Protein AF-A0A7V1EJ98-F1 (afdb_monomer_lite)

pLDDT: mean 71.93, std 15.97, range [35.34, 90.25]

Sequence (123 aa):
MSDLQPLTNSIAIPLVPDAGIEGLARRLGKEATRGDVKAAEKAAKDFESVLLYKLMEEMNRTVPESGLFESGATRQIDGIFWFYLAQEVADNGGLGLWREIYKDMAGMPAPNVTSSPSMEQYR

Foldseek 3Di:
DDDDDDPPPPPCPPPPPPPPPVVLLVVLLVQLPPPDLVSLLVSLLVVLLVVVVVVLVVVLVVPDCDDPQVDPVNVVVSVVVSVVVSVVCVVVSHPPCSQVVSCVSVVDGRPDPDDPDPPPPPD

Radius of gyration: 19.42 Å; chains: 1; bounding box: 52×47×45 Å

Structure (mmCIF, N/CA/C/O backbone):
data_AF-A0A7V1EJ98-F1
#
_entry.id   AF-A0A7V1EJ98-F1
#
loop_
_atom_site.group_PDB
_atom_site.id
_atom_site.type_symbol
_atom_site.label_atom_id
_atom_site.label_alt_id
_atom_site.label_comp_id
_atom_site.label_asym_id
_atom_site.label_entity_id
_atom_site.label_seq_id
_atom_site.pdbx_PDB_ins_code
_atom_site.Cartn_x
_atom_site.Cartn_y
_atom_site.Cartn_z
_atom_site.occupancy
_atom_site.B_iso_or_equiv
_atom_site.auth_seq_id
_atom_site.auth_comp_id
_atom_site.auth_asym_id
_atom_site.auth_atom_id
_atom_site.pdbx_PDB_model_num
ATOM 1 N N . MET A 1 1 ? 19.101 35.388 -0.516 1.00 42.50 1 MET A N 1
ATOM 2 C CA . MET A 1 1 ? 19.461 33.957 -0.572 1.00 42.50 1 MET A CA 1
ATOM 3 C C . MET A 1 1 ? 18.489 33.261 0.350 1.00 42.50 1 MET A C 1
ATOM 5 O O . MET A 1 1 ? 18.586 33.455 1.550 1.00 42.50 1 MET A O 1
ATOM 9 N N . SER A 1 2 ? 17.457 32.648 -0.224 1.00 44.94 2 SER A N 1
ATOM 10 C CA . SER A 1 2 ? 16.370 32.024 0.531 1.00 44.94 2 SER A CA 1
ATOM 11 C C . SER A 1 2 ? 16.769 30.594 0.868 1.00 44.94 2 SER A C 1
ATOM 13 O O . SER A 1 2 ? 17.106 29.830 -0.036 1.00 44.94 2 SER A O 1
ATOM 15 N N . ASP A 1 3 ? 16.763 30.277 2.158 1.00 43.59 3 ASP A N 1
ATOM 16 C CA . ASP A 1 3 ? 17.057 28.956 2.697 1.00 43.59 3 ASP A CA 1
ATOM 17 C C . ASP A 1 3 ? 16.073 27.916 2.150 1.00 43.59 3 ASP A C 1
ATOM 19 O O . ASP A 1 3 ? 14.869 27.964 2.408 1.00 43.59 3 ASP A O 1
ATOM 23 N N . LEU A 1 4 ? 16.596 26.960 1.384 1.00 46.72 4 LEU A N 1
ATOM 24 C CA . LEU A 1 4 ? 15.886 25.741 1.016 1.00 46.72 4 LEU A CA 1
ATOM 25 C C . LEU A 1 4 ? 16.045 24.747 2.170 1.00 46.72 4 LEU A C 1
ATOM 27 O O . LEU A 1 4 ? 17.082 24.098 2.302 1.00 46.72 4 LEU A O 1
ATOM 31 N N . GLN A 1 5 ? 15.027 24.631 3.020 1.00 52.12 5 GLN A N 1
ATOM 32 C CA . GLN A 1 5 ? 14.946 23.521 3.969 1.00 52.12 5 GLN A CA 1
ATOM 33 C C . GLN A 1 5 ? 14.704 22.210 3.196 1.00 52.12 5 GLN A C 1
ATOM 35 O O . GLN A 1 5 ? 13.841 22.184 2.313 1.00 52.12 5 GLN A O 1
ATOM 40 N N . PRO A 1 6 ? 15.426 21.115 3.495 1.00 43.19 6 PRO A N 1
ATOM 41 C CA . PRO A 1 6 ? 15.203 19.846 2.821 1.00 43.19 6 PRO A CA 1
ATOM 42 C C . PRO A 1 6 ? 13.847 19.265 3.237 1.00 43.19 6 PRO A C 1
ATOM 44 O O . PRO A 1 6 ? 13.546 19.126 4.423 1.00 43.19 6 PRO A O 1
ATOM 47 N N . LEU A 1 7 ? 13.033 18.901 2.244 1.00 42.44 7 LEU A N 1
ATOM 48 C CA . LEU A 1 7 ? 11.789 18.153 2.412 1.00 42.44 7 LEU A CA 1
ATOM 49 C C . LEU A 1 7 ? 12.106 16.701 2.804 1.00 42.44 7 LEU A C 1
ATOM 51 O O . LEU A 1 7 ? 11.901 15.777 2.026 1.00 42.44 7 LEU A O 1
ATOM 55 N N . THR A 1 8 ? 12.606 16.473 4.016 1.00 44.72 8 THR A N 1
ATOM 56 C CA . THR A 1 8 ? 12.610 15.133 4.617 1.00 44.72 8 THR A CA 1
ATOM 57 C C . THR A 1 8 ? 11.324 14.969 5.414 1.00 44.72 8 THR A C 1
ATOM 59 O O . THR A 1 8 ? 11.349 14.775 6.631 1.00 44.72 8 THR A O 1
ATOM 62 N N . ASN A 1 9 ? 10.176 15.095 4.743 1.00 38.59 9 ASN A N 1
ATOM 63 C CA . ASN A 1 9 ? 8.950 14.573 5.320 1.00 38.59 9 ASN A CA 1
ATOM 64 C C . ASN A 1 9 ? 9.033 13.055 5.181 1.00 38.59 9 ASN A C 1
ATOM 66 O O . ASN A 1 9 ? 8.775 12.477 4.129 1.00 38.59 9 ASN A O 1
ATOM 70 N N . SER A 1 10 ? 9.562 12.465 6.244 1.00 44.97 10 SER A N 1
ATOM 71 C CA . SER A 1 10 ? 9.831 11.054 6.427 1.00 44.97 10 SER A CA 1
ATOM 72 C C . SER A 1 10 ? 8.578 10.237 6.111 1.00 44.97 10 SER A C 1
ATOM 74 O O . SER A 1 10 ? 7.710 10.061 6.966 1.00 44.97 10 SER A O 1
ATOM 76 N N . ILE A 1 11 ? 8.489 9.694 4.894 1.00 40.81 11 ILE A N 1
ATOM 77 C CA . ILE A 1 11 ? 7.748 8.454 4.682 1.00 40.81 11 ILE A CA 1
ATOM 78 C C . ILE A 1 11 ? 8.615 7.389 5.346 1.00 40.81 11 ILE A C 1
ATOM 80 O O . ILE A 1 11 ? 9.438 6.728 4.715 1.00 40.81 11 ILE A O 1
ATOM 84 N N . ALA A 1 12 ? 8.489 7.278 6.665 1.00 35.34 12 ALA A N 1
ATOM 85 C CA . ALA A 1 12 ? 8.954 6.114 7.382 1.00 35.34 12 ALA A CA 1
ATOM 86 C C . ALA A 1 12 ? 8.066 4.957 6.921 1.00 35.34 12 ALA A C 1
ATOM 88 O O . ALA A 1 12 ? 7.087 4.618 7.582 1.00 35.34 12 ALA A O 1
ATOM 89 N N . ILE A 1 13 ? 8.380 4.374 5.760 1.00 43.22 13 ILE A N 1
ATOM 90 C CA . ILE A 1 13 ? 7.976 3.005 5.472 1.00 43.22 13 ILE A CA 1
ATOM 91 C C . ILE A 1 13 ? 8.588 2.226 6.632 1.00 43.22 13 ILE A C 1
ATOM 93 O O . ILE A 1 13 ? 9.817 2.241 6.764 1.00 43.22 13 ILE A O 1
ATOM 97 N N . PRO A 1 14 ? 7.789 1.655 7.550 1.00 42.31 14 PRO A N 1
ATOM 98 C CA . PRO A 1 14 ? 8.357 0.897 8.643 1.00 42.31 14 PRO A CA 1
ATOM 99 C C . PRO A 1 14 ? 9.213 -0.192 8.006 1.00 42.31 14 PRO A C 1
ATOM 101 O O . PRO A 1 14 ? 8.690 -1.057 7.304 1.00 42.31 14 PRO A O 1
ATOM 104 N N . LEU A 1 15 ? 10.532 -0.092 8.211 1.00 42.78 15 LEU A N 1
ATOM 105 C CA . LEU A 1 15 ? 11.489 -1.134 7.877 1.00 42.78 15 LEU A CA 1
ATOM 106 C C . LEU A 1 15 ? 10.879 -2.423 8.409 1.00 42.78 15 LEU A C 1
ATOM 108 O O . LEU A 1 15 ? 10.647 -2.522 9.616 1.00 42.78 15 LEU A O 1
ATOM 112 N N . VAL A 1 16 ? 10.525 -3.338 7.506 1.00 49.12 16 VAL A N 1
ATOM 113 C CA . VAL A 1 16 ? 9.929 -4.621 7.870 1.00 49.12 16 VAL A CA 1
ATOM 114 C C . VAL A 1 16 ? 10.900 -5.249 8.870 1.00 49.12 16 VAL A C 1
ATOM 116 O O . VAL A 1 16 ? 12.025 -5.561 8.482 1.00 49.12 16 VAL A O 1
ATOM 119 N N . PRO A 1 17 ? 10.548 -5.354 10.166 1.00 46.16 17 PRO A N 1
ATOM 120 C CA . PRO A 1 17 ? 11.437 -6.005 11.108 1.00 46.16 17 PRO A CA 1
ATOM 121 C C . PRO A 1 17 ? 11.585 -7.459 10.665 1.00 46.16 17 PRO A C 1
ATOM 123 O O . PRO A 1 17 ? 10.654 -8.021 10.087 1.00 46.16 17 PRO A O 1
ATOM 126 N N . ASP A 1 18 ? 12.729 -8.055 10.984 1.00 46.78 18 ASP A N 1
ATOM 127 C CA . ASP A 1 18 ? 13.229 -9.400 10.631 1.00 46.78 18 ASP A CA 1
ATOM 128 C C . ASP A 1 18 ? 12.241 -10.588 10.810 1.00 46.78 18 ASP A C 1
ATOM 130 O O . ASP A 1 18 ? 12.551 -11.734 10.513 1.00 46.78 18 ASP A O 1
ATOM 134 N N . ALA A 1 19 ? 11.019 -10.343 11.289 1.00 50.66 19 ALA A N 1
ATOM 135 C CA . ALA A 1 19 ? 9.937 -11.308 11.462 1.00 50.66 19 ALA A CA 1
ATOM 136 C C . ALA A 1 19 ? 9.174 -11.661 10.163 1.00 50.66 19 ALA A C 1
ATOM 138 O O . ALA A 1 19 ? 8.209 -12.429 10.212 1.00 50.66 19 ALA A O 1
ATOM 139 N N . GLY A 1 20 ? 9.563 -11.092 9.018 1.00 68.88 20 GLY A N 1
ATOM 140 C CA . GLY A 1 20 ? 8.927 -11.347 7.725 1.00 68.88 20 GLY A CA 1
ATOM 141 C C . GLY A 1 20 ? 7.459 -10.898 7.643 1.00 68.88 20 GLY A C 1
ATOM 142 O O . GLY A 1 20 ? 6.879 -10.328 8.572 1.00 68.88 20 GLY A O 1
ATOM 143 N N . ILE A 1 21 ? 6.832 -11.165 6.495 1.00 71.81 21 ILE A N 1
ATOM 144 C CA . ILE A 1 21 ? 5.435 -10.788 6.210 1.00 71.81 21 ILE A CA 1
ATOM 145 C C . ILE A 1 21 ? 4.451 -11.463 7.181 1.00 71.81 21 ILE A C 1
ATOM 147 O O . ILE A 1 21 ? 3.452 -10.861 7.571 1.00 71.81 21 ILE A O 1
ATOM 151 N N . GLU A 1 22 ? 4.759 -12.673 7.654 1.00 71.81 22 GLU A N 1
ATOM 152 C CA . GLU A 1 22 ? 3.935 -13.396 8.632 1.00 71.81 22 GLU A CA 1
ATOM 153 C C . GLU A 1 22 ? 3.916 -12.717 10.008 1.00 71.81 22 GLU A C 1
ATOM 155 O O . GLU A 1 22 ? 2.865 -12.610 10.652 1.00 71.81 22 GLU A O 1
ATOM 160 N N . GLY A 1 23 ? 5.073 -12.226 10.465 1.00 76.38 23 GLY A N 1
ATOM 161 C CA . GLY A 1 23 ? 5.180 -11.468 11.708 1.00 76.38 23 GLY A CA 1
ATOM 162 C C . GLY A 1 23 ? 4.407 -10.154 11.646 1.00 76.38 23 GLY A C 1
ATOM 163 O O . GLY A 1 23 ? 3.745 -9.776 12.618 1.00 76.38 23 GLY A O 1
ATOM 164 N N . LEU A 1 24 ? 4.433 -9.484 10.492 1.00 76.69 24 LEU A N 1
ATOM 165 C CA . LEU A 1 24 ? 3.649 -8.278 10.242 1.00 76.69 24 LEU A CA 1
ATOM 166 C C . LEU A 1 24 ? 2.144 -8.575 10.254 1.00 76.69 24 LEU A C 1
ATOM 168 O O . LEU A 1 24 ? 1.419 -7.954 11.030 1.00 76.69 24 LEU A O 1
ATOM 172 N N . ALA A 1 25 ? 1.683 -9.577 9.501 1.00 74.81 25 ALA A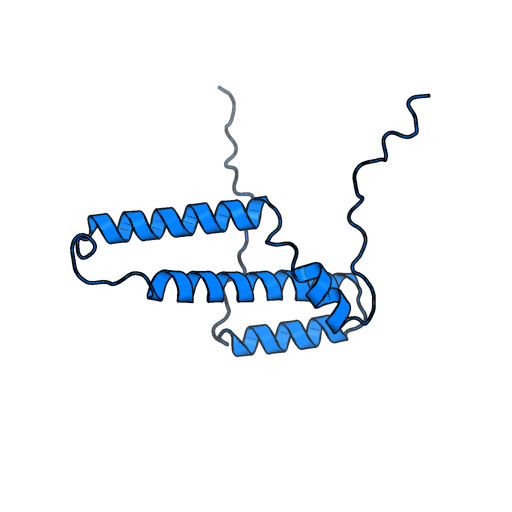 N 1
ATOM 173 C CA . ALA A 1 25 ? 0.271 -9.962 9.453 1.00 74.81 25 ALA A CA 1
ATOM 174 C C . ALA A 1 25 ? -0.293 -10.290 10.848 1.00 74.81 25 ALA A C 1
ATOM 176 O O . ALA A 1 25 ? -1.360 -9.806 11.232 1.00 74.81 25 ALA A O 1
ATOM 177 N N . ARG A 1 26 ? 0.464 -11.036 11.665 1.00 78.00 26 ARG A N 1
ATOM 178 C CA . ARG A 1 26 ? 0.072 -11.368 13.045 1.00 78.00 26 ARG A CA 1
ATOM 179 C C . ARG A 1 26 ? -0.062 -10.128 13.934 1.00 78.00 26 ARG A C 1
ATOM 181 O O . ARG A 1 26 ? -0.927 -10.096 14.811 1.00 78.00 26 ARG A O 1
ATOM 188 N N . ARG A 1 27 ? 0.797 -9.122 13.743 1.00 83.19 27 ARG A N 1
ATOM 189 C CA . ARG A 1 27 ? 0.730 -7.850 14.481 1.00 83.19 27 ARG A CA 1
ATOM 190 C C . ARG A 1 27 ? -0.485 -7.031 14.060 1.00 83.19 27 ARG A C 1
ATOM 192 O O . ARG A 1 27 ? -1.202 -6.569 14.941 1.00 83.19 27 ARG A O 1
ATOM 199 N N . LEU A 1 28 ? -0.742 -6.918 12.757 1.00 81.88 28 LEU A N 1
ATOM 200 C CA . LEU A 1 28 ? -1.898 -6.193 12.221 1.00 81.88 28 LEU A CA 1
ATOM 201 C C . LEU A 1 28 ? -3.220 -6.796 12.710 1.00 81.88 28 LEU A C 1
ATOM 203 O O . LEU A 1 28 ? -4.083 -6.064 13.189 1.00 81.88 28 LEU A O 1
ATOM 207 N N . GLY A 1 29 ? -3.337 -8.128 12.703 1.00 76.44 29 GLY A N 1
ATOM 208 C CA . GLY A 1 29 ? -4.511 -8.816 13.246 1.00 76.44 29 GLY A CA 1
ATOM 209 C C . GLY A 1 29 ? -4.741 -8.522 14.732 1.00 76.44 29 GLY A C 1
ATOM 210 O O . GLY A 1 29 ? -5.857 -8.207 15.135 1.00 76.44 29 GLY A O 1
ATOM 211 N N . LYS A 1 30 ? -3.682 -8.547 15.555 1.00 80.94 30 LYS A N 1
ATOM 212 C CA . LYS A 1 30 ? -3.788 -8.198 16.984 1.00 80.94 30 LYS A CA 1
ATOM 213 C C . LYS A 1 30 ? -4.205 -6.744 17.199 1.00 80.94 30 LYS A C 1
ATOM 215 O O . LYS A 1 30 ? -5.032 -6.485 18.070 1.00 80.94 30 LYS A O 1
ATOM 220 N N . GLU A 1 31 ? -3.630 -5.818 16.436 1.00 79.62 31 GLU A N 1
ATOM 221 C CA . GLU A 1 31 ? -3.905 -4.382 16.545 1.00 79.62 31 GLU A CA 1
ATOM 222 C C . GLU A 1 31 ? -5.366 -4.063 16.212 1.00 79.62 31 GLU A C 1
ATOM 224 O O . GLU A 1 31 ? -6.024 -3.323 16.938 1.00 79.62 31 GLU A O 1
ATOM 229 N N . ALA A 1 32 ? -5.910 -4.712 15.184 1.00 73.31 32 ALA A N 1
ATOM 230 C CA . ALA A 1 32 ? -7.295 -4.533 14.778 1.00 73.31 32 ALA A CA 1
ATOM 231 C C . ALA A 1 32 ? -8.321 -5.014 15.809 1.00 73.31 32 ALA A C 1
ATOM 233 O O . ALA A 1 32 ? -9.376 -4.408 15.971 1.00 73.31 32 ALA A O 1
ATOM 234 N N . THR A 1 33 ? -8.007 -6.082 16.545 1.00 72.06 33 THR A N 1
ATOM 235 C CA . THR A 1 33 ? -8.920 -6.656 17.549 1.00 72.06 33 THR A CA 1
ATOM 236 C C . THR A 1 33 ? -8.912 -5.931 18.898 1.00 72.06 33 THR A C 1
ATOM 238 O O . THR A 1 33 ? -9.632 -6.335 19.808 1.00 72.06 33 THR A O 1
ATOM 241 N N . ARG A 1 34 ? -8.116 -4.864 19.068 1.00 75.81 34 ARG A N 1
ATOM 242 C CA . ARG A 1 34 ? -8.011 -4.136 20.349 1.00 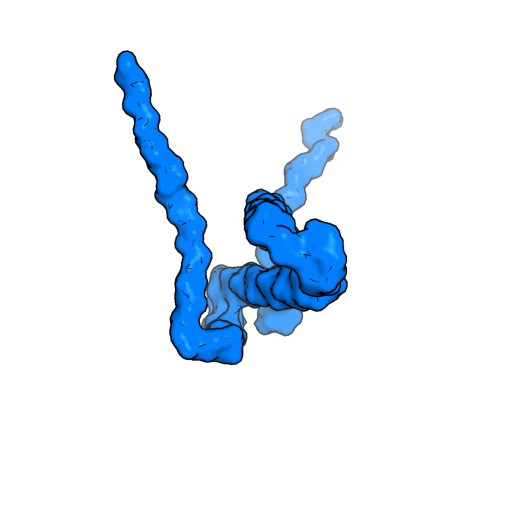75.81 34 ARG A CA 1
ATOM 243 C C . ARG A 1 34 ? -9.221 -3.263 20.693 1.00 75.81 34 ARG A C 1
ATOM 245 O O . ARG A 1 34 ? -9.254 -2.711 21.787 1.00 75.81 34 ARG A O 1
ATOM 252 N N . GLY A 1 35 ? -10.196 -3.130 19.792 1.00 71.50 35 GLY A N 1
ATOM 253 C CA . GLY A 1 35 ? -11.384 -2.293 20.006 1.00 71.50 35 GLY A CA 1
ATOM 254 C C . GLY A 1 35 ? -11.129 -0.787 19.870 1.00 71.50 35 GLY A C 1
ATOM 255 O O . GLY A 1 35 ? -12.018 0.009 20.152 1.00 71.50 35 GLY A O 1
ATOM 256 N N . ASP A 1 36 ? -9.935 -0.386 19.423 1.00 83.88 36 ASP A N 1
ATOM 257 C CA . ASP A 1 36 ? -9.620 0.995 19.060 1.00 83.88 36 ASP A CA 1
ATOM 258 C C . ASP A 1 36 ? -9.854 1.194 17.556 1.00 83.88 36 ASP A C 1
ATOM 260 O O . ASP A 1 36 ? -9.180 0.600 16.712 1.00 83.88 36 ASP A O 1
ATOM 264 N N . VAL A 1 37 ? -10.813 2.060 17.227 1.00 84.06 37 VAL A N 1
ATOM 265 C CA . VAL A 1 37 ? -11.202 2.418 15.854 1.00 84.06 37 VAL A CA 1
ATOM 266 C C . VAL A 1 37 ? -10.010 2.906 15.030 1.00 84.06 37 VAL A C 1
ATOM 268 O O . VAL A 1 37 ? -9.875 2.511 13.872 1.00 84.06 37 VAL A O 1
ATOM 271 N N . LYS A 1 38 ? -9.123 3.723 15.613 1.00 84.69 38 LYS A N 1
ATOM 272 C CA . LYS A 1 38 ? -7.946 4.251 14.906 1.00 84.69 38 LYS A CA 1
ATOM 273 C C . LYS A 1 38 ? -6.900 3.166 14.686 1.00 84.69 38 LYS A C 1
ATOM 275 O O . LYS A 1 38 ? -6.249 3.143 13.643 1.00 84.69 38 LYS A O 1
ATOM 280 N N . ALA A 1 39 ? -6.753 2.265 15.653 1.00 85.00 39 ALA A N 1
ATOM 281 C CA . ALA A 1 39 ? -5.852 1.125 15.547 1.00 85.00 39 ALA A CA 1
ATOM 282 C C . ALA A 1 39 ? -6.317 0.150 14.452 1.00 85.00 39 ALA A C 1
ATOM 284 O O . ALA A 1 39 ? -5.508 -0.279 13.631 1.00 85.00 39 ALA A O 1
ATOM 285 N N . ALA A 1 40 ? -7.623 -0.123 14.374 1.00 83.56 40 ALA A N 1
ATOM 286 C CA . ALA A 1 40 ? -8.222 -0.931 13.314 1.00 83.56 40 ALA A CA 1
ATOM 287 C C . ALA A 1 40 ? -8.121 -0.263 11.932 1.00 83.56 40 ALA A C 1
ATOM 289 O O . ALA A 1 40 ? -7.773 -0.929 10.957 1.00 83.56 40 ALA A O 1
ATOM 290 N N . GLU A 1 41 ? -8.343 1.053 11.840 1.00 87.19 41 GLU A N 1
ATOM 291 C CA . GLU A 1 41 ? -8.156 1.809 10.594 1.00 87.19 41 GLU A CA 1
ATOM 292 C C . GLU A 1 41 ? -6.704 1.728 10.112 1.00 87.19 41 GLU A C 1
ATOM 294 O O . GLU A 1 41 ? -6.440 1.420 8.947 1.00 87.19 41 GLU A O 1
ATOM 299 N N . LYS A 1 42 ? -5.749 1.956 11.019 1.00 85.81 42 LYS A N 1
ATOM 300 C CA . LYS A 1 42 ? -4.327 1.840 10.707 1.00 85.81 42 LYS A CA 1
ATOM 301 C C . LYS A 1 42 ? -3.968 0.417 10.276 1.00 85.81 42 LYS A C 1
ATOM 303 O O . LYS A 1 42 ? -3.268 0.252 9.283 1.00 85.81 42 LYS A O 1
ATOM 308 N N . ALA A 1 43 ? -4.463 -0.598 10.983 1.00 86.38 43 ALA A N 1
ATOM 309 C CA . ALA A 1 43 ? -4.193 -1.992 10.651 1.00 86.38 43 ALA A CA 1
ATOM 310 C C . ALA A 1 43 ? -4.696 -2.363 9.246 1.00 86.38 43 ALA A C 1
ATOM 312 O O . ALA A 1 43 ? -3.999 -3.070 8.521 1.00 86.38 43 ALA A O 1
ATOM 313 N N . ALA A 1 44 ? -5.859 -1.848 8.837 1.00 87.75 44 ALA A N 1
ATOM 314 C CA . ALA A 1 44 ? -6.403 -2.069 7.501 1.00 87.75 44 ALA A CA 1
ATOM 315 C C . ALA A 1 44 ? -5.576 -1.381 6.397 1.00 87.75 44 ALA A C 1
ATOM 317 O O . ALA A 1 44 ? -5.318 -1.991 5.359 1.00 87.75 44 ALA A O 1
ATOM 318 N N . LYS A 1 45 ? -5.108 -0.144 6.625 1.00 88.31 45 LYS A N 1
ATOM 319 C CA . LYS A 1 45 ? -4.214 0.574 5.689 1.00 88.31 45 LYS A CA 1
ATOM 320 C C . LYS A 1 45 ? -2.843 -0.093 5.570 1.00 88.31 45 LYS A C 1
ATOM 322 O O . LYS A 1 45 ? -2.310 -0.256 4.471 1.00 88.31 45 LYS A O 1
ATOM 327 N N . ASP A 1 46 ? -2.284 -0.525 6.697 1.00 86.38 46 ASP A N 1
ATOM 328 C CA . ASP A 1 46 ? -1.029 -1.273 6.721 1.00 86.38 46 ASP A CA 1
ATOM 329 C C . ASP A 1 46 ? -1.192 -2.621 5.982 1.00 86.38 46 ASP A C 1
ATOM 331 O O . ASP A 1 46 ? -0.287 -3.042 5.262 1.00 86.38 46 ASP A O 1
ATOM 335 N N . PHE A 1 47 ? -2.348 -3.289 6.106 1.00 87.69 47 PHE A N 1
ATOM 336 C CA . PHE A 1 47 ? -2.638 -4.524 5.370 1.00 87.69 47 PHE A CA 1
ATOM 337 C C . PHE A 1 47 ? -2.726 -4.285 3.859 1.00 87.69 47 PHE A C 1
ATOM 339 O O . PHE A 1 47 ? -2.111 -5.027 3.093 1.00 87.69 47 PHE A O 1
ATOM 346 N N . GLU A 1 48 ? -3.443 -3.245 3.422 1.00 88.38 48 GLU A N 1
ATOM 347 C CA . GLU A 1 48 ? -3.481 -2.855 2.008 1.00 88.38 48 GLU A CA 1
ATOM 348 C C . GLU A 1 48 ? -2.066 -2.610 1.466 1.00 88.38 48 GLU A C 1
ATOM 350 O O . GLU A 1 48 ? -1.730 -3.101 0.394 1.00 88.38 48 GLU A O 1
ATOM 355 N N . SER A 1 49 ? -1.200 -1.944 2.234 1.00 87.94 49 SER A N 1
ATOM 356 C CA . SER A 1 49 ? 0.194 -1.702 1.832 1.00 87.94 49 SER A CA 1
ATOM 357 C C . SER A 1 49 ? 0.963 -3.009 1.588 1.00 87.94 49 SER A C 1
ATOM 359 O O . SER A 1 49 ? 1.692 -3.135 0.603 1.00 87.94 49 SER A O 1
ATOM 361 N N . VAL A 1 50 ? 0.767 -4.016 2.447 1.00 86.56 50 VAL A N 1
ATOM 362 C CA . VAL A 1 50 ? 1.369 -5.351 2.277 1.00 86.56 50 VAL A CA 1
ATOM 363 C C . VAL A 1 50 ? 0.806 -6.070 1.053 1.00 86.56 50 VAL A C 1
ATOM 365 O O . VAL A 1 50 ? 1.566 -6.685 0.303 1.00 86.56 50 VAL A O 1
ATOM 368 N N . LEU A 1 51 ? -0.510 -5.991 0.840 1.00 87.62 51 LEU A N 1
ATOM 369 C CA . LEU A 1 51 ? -1.178 -6.586 -0.316 1.00 87.62 51 LEU A CA 1
ATOM 370 C C . LEU A 1 51 ? -0.656 -5.985 -1.625 1.00 87.62 51 LEU A C 1
ATOM 372 O O . LEU A 1 51 ? -0.320 -6.728 -2.544 1.00 87.62 51 LEU A O 1
ATOM 376 N N . LEU A 1 52 ? -0.550 -4.658 -1.694 1.00 89.00 52 LEU A N 1
ATOM 377 C CA . LEU A 1 52 ? -0.043 -3.947 -2.866 1.00 89.00 52 LEU A CA 1
ATOM 378 C C . LEU A 1 52 ? 1.413 -4.287 -3.149 1.00 89.00 52 LEU A C 1
ATOM 380 O O . LEU A 1 52 ? 1.754 -4.575 -4.292 1.00 89.00 52 LEU A O 1
ATOM 384 N N . TYR A 1 53 ? 2.250 -4.330 -2.113 1.00 85.31 53 TYR A N 1
ATOM 385 C CA . TYR A 1 53 ? 3.634 -4.768 -2.254 1.00 85.31 53 TYR A CA 1
ATOM 386 C C . TYR A 1 53 ? 3.720 -6.176 -2.859 1.00 85.31 53 TYR A C 1
ATOM 388 O O . TYR A 1 53 ? 4.469 -6.394 -3.809 1.00 85.31 53 TYR A O 1
ATOM 396 N N . LYS A 1 54 ? 2.915 -7.122 -2.358 1.00 85.38 54 LYS A N 1
ATOM 397 C CA . LYS A 1 54 ? 2.882 -8.492 -2.887 1.00 85.38 54 LYS A CA 1
ATOM 398 C C . LYS A 1 54 ? 2.358 -8.555 -4.316 1.00 85.38 54 LYS A C 1
ATOM 400 O O . LYS A 1 54 ? 2.930 -9.265 -5.133 1.00 85.38 54 LYS A O 1
ATOM 405 N N . LEU A 1 55 ? 1.321 -7.787 -4.633 1.00 88.69 55 LEU A N 1
ATOM 406 C CA . LEU A 1 55 ? 0.797 -7.690 -5.991 1.00 88.69 55 LEU A CA 1
ATOM 407 C C . LEU A 1 55 ? 1.867 -7.175 -6.962 1.00 88.69 55 LEU A C 1
ATOM 409 O O . LEU A 1 55 ? 2.083 -7.788 -8.001 1.00 88.69 55 LEU A O 1
ATOM 413 N N . MET A 1 56 ? 2.562 -6.092 -6.609 1.00 85.19 56 MET A N 1
ATOM 414 C CA . MET A 1 56 ? 3.640 -5.528 -7.426 1.00 85.19 56 MET A CA 1
ATOM 415 C C . MET A 1 56 ? 4.814 -6.502 -7.573 1.00 85.19 56 MET A C 1
ATOM 417 O O . MET A 1 56 ? 5.369 -6.624 -8.662 1.00 85.19 56 MET A O 1
ATOM 421 N N . GLU A 1 57 ? 5.163 -7.234 -6.512 1.00 85.19 57 GLU A N 1
ATOM 422 C CA . GLU A 1 57 ? 6.184 -8.284 -6.561 1.00 85.19 57 GLU A CA 1
ATOM 423 C C . GLU A 1 57 ? 5.809 -9.386 -7.566 1.00 85.19 57 GLU A C 1
ATOM 425 O O . GLU A 1 57 ? 6.633 -9.749 -8.407 1.00 85.19 57 GLU A O 1
ATOM 430 N N . GLU A 1 58 ? 4.569 -9.883 -7.533 1.00 88.44 58 GLU A N 1
ATOM 431 C CA . GLU A 1 58 ? 4.109 -10.892 -8.494 1.00 88.44 58 GLU A CA 1
ATOM 432 C C . GLU A 1 58 ? 4.005 -10.328 -9.918 1.00 88.44 58 GLU A C 1
ATOM 434 O O . GLU A 1 58 ? 4.431 -10.992 -10.860 1.00 88.44 58 GLU A O 1
ATOM 439 N N . MET A 1 59 ? 3.523 -9.093 -10.099 1.00 86.44 59 MET A N 1
ATOM 440 C CA . MET A 1 59 ? 3.509 -8.439 -11.414 1.00 86.44 59 MET A CA 1
ATOM 441 C C . MET A 1 59 ? 4.925 -8.325 -11.990 1.00 86.44 59 MET A C 1
ATOM 443 O O . MET A 1 59 ? 5.132 -8.653 -13.157 1.00 86.44 59 MET A O 1
ATOM 447 N N . ASN A 1 60 ? 5.911 -7.941 -11.174 1.00 83.38 60 ASN A N 1
ATOM 448 C CA . ASN A 1 60 ? 7.310 -7.890 -11.590 1.00 83.38 60 ASN A CA 1
ATOM 449 C C . ASN A 1 60 ? 7.836 -9.273 -12.003 1.00 83.38 60 ASN A C 1
ATOM 451 O O . ASN A 1 60 ? 8.492 -9.396 -13.030 1.00 83.38 60 ASN A O 1
ATOM 455 N N . ARG A 1 61 ? 7.485 -10.336 -11.269 1.00 84.56 61 ARG A N 1
ATOM 456 C CA . ARG A 1 61 ? 7.874 -11.717 -11.619 1.00 84.56 61 ARG A CA 1
ATOM 457 C C . ARG A 1 61 ? 7.271 -12.222 -12.932 1.00 84.56 61 ARG A C 1
ATOM 459 O O . ARG A 1 61 ? 7.808 -13.162 -13.510 1.00 84.56 61 ARG A O 1
ATOM 466 N N . THR A 1 62 ? 6.165 -11.641 -13.406 1.00 85.44 62 THR A N 1
ATOM 467 C CA . THR A 1 62 ? 5.604 -11.993 -14.726 1.00 85.44 62 THR A CA 1
ATOM 468 C C . THR A 1 62 ? 6.383 -11.397 -15.896 1.00 85.44 62 THR A C 1
ATOM 470 O O . THR A 1 62 ? 6.193 -11.840 -17.030 1.00 85.44 62 THR A O 1
ATOM 473 N N . VAL A 1 63 ? 7.263 -10.421 -15.645 1.00 81.12 63 VAL A N 1
ATOM 474 C CA . VAL A 1 63 ? 8.142 -9.859 -16.671 1.00 81.12 63 VAL A CA 1
ATOM 475 C C . VAL A 1 63 ? 9.270 -10.865 -16.931 1.00 81.12 63 VAL A C 1
ATOM 477 O O . VAL A 1 63 ? 10.040 -11.163 -16.018 1.00 81.12 63 VAL A O 1
ATOM 480 N N . PRO A 1 64 ? 9.376 -11.438 -18.144 1.00 71.69 64 PRO A N 1
ATOM 481 C CA . PRO A 1 64 ? 10.402 -12.429 -18.434 1.00 71.69 64 PRO A CA 1
ATOM 482 C C . PRO A 1 64 ? 11.793 -11.797 -18.362 1.00 71.69 64 PRO A C 1
ATOM 484 O O . PRO A 1 64 ? 12.064 -10.794 -19.019 1.00 71.69 64 PRO A O 1
ATOM 487 N N . GLU A 1 65 ? 12.697 -12.436 -17.619 1.00 67.88 65 GLU A N 1
ATOM 488 C CA . GLU A 1 65 ? 14.087 -11.979 -17.489 1.00 67.88 65 GLU A CA 1
ATOM 489 C C . GLU A 1 65 ? 14.905 -12.165 -18.782 1.00 67.88 65 GLU A 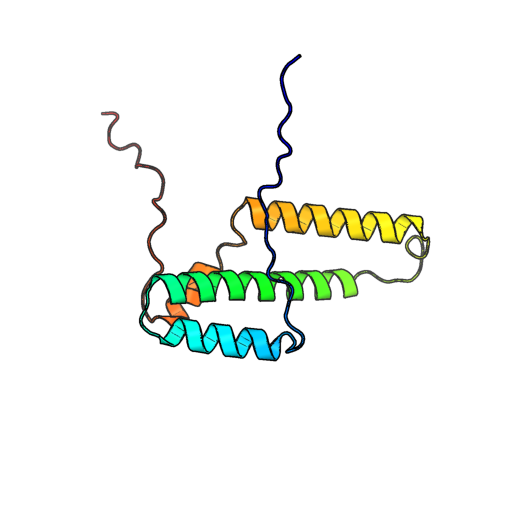C 1
ATOM 491 O O . GLU A 1 65 ? 15.994 -11.618 -18.896 1.00 67.88 65 GLU A O 1
ATOM 496 N N . SER A 1 66 ? 14.396 -12.905 -19.775 1.00 67.06 66 SER A N 1
ATOM 497 C CA . SER A 1 66 ? 15.101 -13.229 -21.023 1.00 67.06 66 SER A CA 1
ATOM 498 C C . SER A 1 66 ? 14.760 -12.273 -22.179 1.00 67.06 66 SER A C 1
ATOM 500 O O . SER A 1 66 ? 13.582 -12.037 -22.456 1.00 67.06 66 SER A O 1
ATOM 502 N N . GLY A 1 67 ? 15.763 -11.806 -22.936 1.00 67.00 67 GLY A N 1
ATOM 503 C CA . GLY A 1 67 ? 15.589 -11.005 -24.165 1.00 67.00 67 GLY A CA 1
ATOM 504 C C . GLY A 1 67 ? 16.179 -9.588 -24.074 1.00 67.00 67 GLY A C 1
ATOM 505 O O . GLY A 1 67 ? 17.190 -9.381 -23.413 1.00 67.00 67 GLY A O 1
ATOM 506 N N . LEU A 1 68 ? 15.544 -8.588 -24.712 1.00 64.00 68 LEU A N 1
ATOM 507 C CA . LEU A 1 68 ? 15.937 -7.155 -24.672 1.00 64.00 68 LEU A CA 1
ATOM 508 C C . LEU A 1 68 ? 16.072 -6.573 -23.240 1.00 64.00 68 LEU A C 1
ATOM 510 O O . LEU A 1 68 ? 16.588 -5.468 -23.063 1.00 64.00 68 LEU A O 1
ATOM 514 N N . PHE A 1 69 ? 15.614 -7.312 -22.227 1.00 63.53 69 PHE A N 1
ATOM 515 C CA . PHE A 1 69 ? 15.532 -6.910 -20.827 1.00 63.53 69 PHE A CA 1
ATOM 516 C C . PHE A 1 69 ? 16.673 -7.450 -19.933 1.00 63.53 69 PHE A C 1
ATOM 518 O O . PHE A 1 69 ? 16.755 -7.074 -18.770 1.00 63.53 69 PHE A O 1
ATOM 525 N N . GLU A 1 70 ? 17.629 -8.230 -20.460 1.00 63.78 70 GLU A N 1
ATOM 526 C CA . GLU A 1 70 ? 18.766 -8.752 -19.662 1.00 63.78 70 GLU A CA 1
ATOM 527 C C . GLU A 1 70 ? 19.834 -7.697 -19.310 1.00 63.78 70 GLU A C 1
ATOM 529 O O . GLU A 1 70 ? 20.672 -7.898 -18.417 1.00 63.78 70 GLU A O 1
ATOM 534 N N . SER A 1 71 ? 19.838 -6.561 -20.014 1.00 66.12 71 SER A N 1
ATOM 535 C CA . SER A 1 71 ? 20.884 -5.553 -19.854 1.00 66.12 71 SER A CA 1
ATOM 536 C C . SER A 1 71 ? 20.802 -4.860 -18.486 1.00 66.12 71 SER A C 1
ATOM 538 O O . SER A 1 71 ? 19.723 -4.619 -17.945 1.00 66.12 71 SER A O 1
ATOM 540 N N . GLY A 1 72 ? 21.952 -4.478 -17.919 1.00 64.75 72 GLY A N 1
ATOM 541 C CA . GLY A 1 72 ? 21.991 -3.711 -16.665 1.00 64.75 72 GLY A CA 1
ATOM 542 C C . GLY A 1 72 ? 21.244 -2.369 -16.736 1.00 64.75 72 GLY A C 1
ATOM 543 O O . GLY A 1 72 ? 20.808 -1.869 -15.703 1.00 64.75 72 GLY A O 1
ATOM 544 N N . ALA A 1 73 ? 21.056 -1.811 -17.939 1.00 69.19 73 ALA A N 1
ATOM 545 C CA . ALA A 1 73 ? 20.245 -0.615 -18.164 1.00 69.19 73 ALA A CA 1
ATOM 546 C C . ALA A 1 73 ? 18.743 -0.901 -18.013 1.00 69.19 73 ALA A C 1
ATOM 548 O O . ALA A 1 73 ? 18.010 -0.074 -17.479 1.00 69.19 73 ALA A O 1
ATOM 549 N N . THR A 1 74 ? 18.287 -2.087 -18.415 1.00 72.25 74 THR A N 1
ATOM 550 C CA . THR A 1 74 ? 16.874 -2.459 -18.339 1.00 72.25 74 THR A CA 1
ATOM 551 C C . THR A 1 74 ? 16.415 -2.674 -16.896 1.00 72.25 74 THR A C 1
ATOM 553 O O . THR A 1 74 ? 15.404 -2.115 -16.489 1.00 72.25 74 THR A O 1
ATOM 556 N N . ARG A 1 75 ? 17.239 -3.330 -16.067 1.00 72.62 75 ARG A N 1
ATOM 557 C CA . ARG A 1 75 ? 16.973 -3.467 -14.621 1.00 72.62 75 ARG A CA 1
ATOM 558 C C . ARG A 1 75 ? 16.835 -2.126 -13.892 1.00 72.62 75 ARG A C 1
ATOM 560 O O . ARG A 1 75 ? 16.088 -2.026 -12.922 1.00 72.62 75 ARG A O 1
ATOM 567 N N . GLN A 1 76 ? 17.554 -1.092 -14.337 1.00 74.25 76 GLN A N 1
ATOM 568 C CA . GLN A 1 76 ? 17.402 0.258 -13.782 1.00 74.25 76 GLN A CA 1
ATOM 569 C C . GLN A 1 76 ? 16.053 0.871 -14.168 1.00 74.25 76 GLN A C 1
ATOM 571 O O . GLN A 1 76 ? 15.411 1.494 -13.326 1.00 74.25 76 GLN A O 1
ATOM 576 N N . ILE A 1 77 ? 15.609 0.665 -15.411 1.00 80.12 77 ILE A N 1
ATOM 577 C CA . ILE A 1 77 ? 14.301 1.127 -15.891 1.00 80.12 77 ILE A CA 1
ATOM 578 C C . ILE A 1 77 ? 13.172 0.444 -15.110 1.00 80.12 77 ILE A C 1
ATOM 580 O O . ILE A 1 77 ? 12.253 1.135 -14.677 1.00 80.12 77 ILE A O 1
ATOM 584 N N . ASP A 1 78 ? 13.275 -0.861 -14.847 1.00 77.75 78 ASP A N 1
ATOM 585 C CA . ASP A 1 78 ? 12.274 -1.599 -14.065 1.00 77.75 78 ASP A CA 1
ATOM 586 C C . ASP A 1 78 ? 12.168 -1.055 -12.635 1.00 77.75 78 ASP A C 1
ATOM 588 O O . ASP A 1 78 ? 11.076 -0.758 -12.152 1.00 77.75 78 ASP A O 1
ATOM 592 N N . GLY A 1 79 ? 13.308 -0.845 -11.966 1.00 79.75 79 GLY A N 1
ATOM 593 C CA . GLY A 1 79 ? 13.332 -0.251 -10.628 1.00 79.75 79 GLY A CA 1
ATOM 594 C C . GLY A 1 79 ? 12.693 1.142 -10.582 1.00 79.75 79 GLY A C 1
ATOM 595 O O . GLY A 1 79 ? 11.930 1.437 -9.662 1.00 79.75 79 GLY A O 1
ATOM 596 N N . ILE A 1 80 ? 12.956 1.979 -11.592 1.00 85.50 80 ILE A N 1
ATOM 597 C CA . ILE A 1 80 ? 12.361 3.318 -11.719 1.00 85.50 80 ILE A CA 1
ATOM 598 C C . ILE A 1 80 ? 10.849 3.229 -11.975 1.00 85.50 80 ILE A C 1
ATOM 600 O O . ILE A 1 80 ? 10.082 3.971 -11.361 1.00 85.50 80 ILE A O 1
ATOM 604 N N . PHE A 1 81 ? 10.408 2.316 -12.844 1.00 87.12 81 PHE A N 1
ATOM 605 C CA . PHE A 1 81 ? 8.992 2.093 -13.133 1.00 87.12 81 PHE A CA 1
ATOM 606 C C . PHE A 1 81 ? 8.217 1.695 -11.872 1.00 87.12 81 PHE A C 1
ATOM 608 O O . PHE A 1 81 ? 7.231 2.348 -11.522 1.00 87.12 81 PHE A O 1
ATOM 615 N N . TRP A 1 82 ? 8.691 0.672 -11.155 1.00 83.81 82 TRP A N 1
ATOM 616 C CA . TRP A 1 82 ? 8.041 0.208 -9.928 1.00 83.81 82 TRP A CA 1
ATOM 617 C C . TRP A 1 82 ? 8.061 1.268 -8.826 1.00 83.81 82 TRP A C 1
ATOM 619 O O . TRP A 1 82 ? 7.085 1.387 -8.088 1.00 83.81 82 TRP A O 1
ATOM 629 N N . PHE A 1 83 ? 9.123 2.076 -8.741 1.00 84.19 83 PHE A N 1
ATOM 630 C CA . PHE A 1 83 ? 9.192 3.199 -7.807 1.00 84.19 83 PHE A CA 1
ATOM 631 C C . PHE A 1 83 ? 8.112 4.253 -8.085 1.00 84.19 83 PHE A C 1
ATOM 633 O O . PHE A 1 83 ? 7.360 4.595 -7.174 1.00 84.19 83 PHE A O 1
ATOM 640 N N . TYR A 1 84 ? 7.989 4.735 -9.328 1.00 86.81 84 TYR A N 1
ATOM 641 C CA . TYR A 1 84 ? 6.968 5.733 -9.670 1.00 86.81 84 TYR A CA 1
ATOM 642 C C . TYR A 1 84 ? 5.549 5.191 -9.509 1.00 86.81 84 TYR A C 1
ATOM 644 O O . TYR A 1 84 ? 4.676 5.913 -9.033 1.00 86.81 84 TYR A O 1
ATOM 652 N N . LEU A 1 85 ? 5.319 3.919 -9.843 1.00 87.69 85 LEU A N 1
ATOM 653 C CA . LEU A 1 85 ? 4.023 3.286 -9.617 1.00 87.69 85 LEU A CA 1
ATOM 654 C C . LEU A 1 85 ? 3.687 3.204 -8.121 1.00 87.69 85 LEU A C 1
ATOM 656 O O . LEU A 1 85 ? 2.571 3.529 -7.724 1.00 87.69 85 LEU A O 1
ATOM 660 N N . ALA A 1 86 ? 4.643 2.793 -7.285 1.00 84.62 86 ALA A N 1
ATOM 661 C CA . ALA A 1 86 ? 4.458 2.753 -5.838 1.00 84.62 86 ALA A CA 1
ATOM 662 C C . ALA A 1 86 ? 4.190 4.149 -5.260 1.00 84.62 86 ALA A C 1
ATOM 664 O O . ALA A 1 86 ? 3.326 4.292 -4.394 1.00 84.62 86 ALA A O 1
ATOM 665 N N . GLN A 1 87 ? 4.893 5.168 -5.761 1.00 81.25 87 GLN A N 1
ATOM 666 C CA . GLN A 1 87 ? 4.688 6.552 -5.354 1.00 81.25 87 GLN A CA 1
ATOM 667 C C . GLN A 1 87 ? 3.282 7.041 -5.728 1.00 81.25 87 GLN A C 1
ATOM 669 O O . GLN A 1 87 ? 2.573 7.528 -4.857 1.00 81.25 87 GLN A O 1
ATOM 674 N N . GLU A 1 88 ? 2.838 6.827 -6.970 1.00 86.44 88 GLU A N 1
ATOM 675 C CA . GLU A 1 88 ? 1.493 7.210 -7.422 1.00 86.44 88 GLU A CA 1
ATOM 676 C C . GLU A 1 88 ? 0.402 6.532 -6.579 1.00 86.44 88 GLU A C 1
ATOM 678 O O . GLU A 1 88 ? -0.561 7.171 -6.152 1.00 86.44 88 GLU A O 1
ATOM 683 N N . VAL A 1 89 ? 0.558 5.239 -6.283 1.00 85.69 89 VAL A N 1
ATOM 684 C CA . VAL A 1 89 ? -0.399 4.504 -5.446 1.00 85.69 89 VAL A CA 1
ATOM 685 C C . VAL A 1 89 ? -0.401 5.031 -4.008 1.00 85.69 89 VAL A C 1
ATOM 687 O O . VAL A 1 89 ? -1.469 5.158 -3.412 1.00 85.69 89 VAL A O 1
ATOM 690 N N . ALA A 1 90 ? 0.758 5.370 -3.441 1.00 80.50 90 ALA A N 1
ATOM 691 C CA . ALA A 1 90 ? 0.844 5.940 -2.097 1.00 80.50 90 ALA A CA 1
ATOM 692 C C . ALA A 1 90 ? 0.251 7.359 -2.022 1.00 80.50 90 ALA A C 1
ATOM 694 O O . ALA A 1 90 ? -0.538 7.641 -1.116 1.00 80.50 90 ALA A O 1
ATOM 695 N N . ASP A 1 91 ? 0.582 8.223 -2.985 1.00 78.00 91 ASP A N 1
ATOM 696 C CA . ASP A 1 91 ? 0.156 9.628 -3.043 1.00 78.00 91 ASP A CA 1
ATOM 697 C C . ASP A 1 91 ? -1.367 9.756 -3.213 1.00 78.00 91 ASP A C 1
ATOM 699 O O . ASP A 1 91 ? -1.987 10.657 -2.643 1.00 78.00 91 ASP A O 1
ATOM 703 N N . ASN A 1 92 ? -2.000 8.807 -3.910 1.00 82.62 92 ASN A N 1
ATOM 704 C CA . ASN A 1 92 ? -3.458 8.742 -4.059 1.00 82.62 92 ASN A CA 1
ATOM 705 C C . ASN A 1 92 ? -4.173 7.991 -2.915 1.00 82.62 92 ASN A C 1
ATOM 707 O O . ASN A 1 92 ? -5.387 7.782 -2.968 1.00 82.62 92 ASN A O 1
ATOM 711 N N . GLY A 1 93 ? -3.455 7.623 -1.848 1.00 79.44 93 GLY A N 1
ATOM 712 C CA . GLY A 1 93 ? -4.040 7.006 -0.654 1.00 79.44 93 GLY A CA 1
ATOM 713 C C . GLY A 1 93 ? -4.347 5.511 -0.788 1.00 79.44 93 GLY A C 1
ATOM 714 O O . GLY A 1 93 ? -5.261 5.018 -0.120 1.00 79.44 93 GLY A O 1
ATOM 715 N N . GLY A 1 94 ? -3.592 4.798 -1.625 1.00 86.25 94 GLY A N 1
ATOM 716 C CA . GLY A 1 94 ? -3.767 3.376 -1.912 1.00 86.25 94 GLY A CA 1
ATOM 717 C C . GLY A 1 94 ? -4.809 3.117 -3.001 1.00 86.25 94 GLY A C 1
ATOM 718 O O . GLY A 1 94 ? -5.137 3.988 -3.803 1.00 86.25 94 GLY A O 1
ATOM 719 N N . LEU A 1 95 ? -5.357 1.901 -3.025 1.00 89.19 95 LEU A N 1
ATOM 720 C CA . LEU A 1 95 ? -6.483 1.548 -3.901 1.00 89.19 95 LEU A CA 1
ATOM 721 C C . LEU A 1 95 ? -7.839 1.749 -3.204 1.00 89.19 95 LEU A C 1
ATOM 723 O O . LEU A 1 95 ? -8.890 1.527 -3.802 1.00 89.19 95 LEU A O 1
ATOM 727 N N . GLY A 1 96 ? -7.830 2.145 -1.928 1.00 88.31 96 GLY A N 1
ATOM 728 C CA . GLY A 1 96 ? -9.027 2.294 -1.105 1.00 88.31 96 GLY A CA 1
ATOM 729 C C . GLY A 1 96 ? -9.589 0.969 -0.580 1.00 88.31 96 GLY A C 1
ATOM 730 O O . GLY A 1 96 ? -10.633 0.977 0.079 1.00 88.31 96 GLY A O 1
ATOM 731 N N . LEU A 1 97 ? -8.895 -0.153 -0.804 1.00 90.25 97 LEU A N 1
ATOM 732 C CA . LEU A 1 97 ? -9.304 -1.488 -0.351 1.00 90.25 97 LEU A CA 1
ATOM 733 C C . LEU A 1 97 ? -9.327 -1.585 1.175 1.00 90.25 97 LEU A C 1
ATOM 735 O O . LEU A 1 97 ? -10.105 -2.356 1.739 1.00 90.25 97 LEU A O 1
ATOM 739 N N . TRP A 1 98 ? -8.516 -0.767 1.853 1.00 89.25 98 TRP A N 1
ATOM 740 C CA . TRP A 1 98 ? -8.467 -0.705 3.311 1.00 89.25 98 TRP A CA 1
ATOM 741 C C . TRP A 1 98 ? -9.842 -0.453 3.949 1.00 89.25 98 TRP A C 1
ATOM 743 O O . TRP A 1 98 ? -10.063 -0.859 5.085 1.00 89.25 98 TRP A O 1
ATOM 753 N N . ARG A 1 99 ? -10.786 0.183 3.241 1.00 89.56 99 ARG A N 1
ATOM 754 C CA . ARG A 1 99 ? -12.144 0.438 3.751 1.00 89.56 99 ARG A CA 1
ATOM 755 C C . ARG A 1 99 ? -12.966 -0.841 3.874 1.00 89.56 99 ARG A C 1
ATOM 757 O O . ARG A 1 99 ? -13.651 -1.028 4.877 1.00 89.56 99 ARG A O 1
ATOM 764 N N . GLU A 1 100 ? -12.878 -1.711 2.872 1.00 88.88 100 GLU A N 1
ATOM 765 C CA . GLU A 1 100 ? -13.547 -3.015 2.877 1.00 88.88 100 GLU A CA 1
ATOM 766 C C . GLU A 1 100 ? -12.871 -3.957 3.874 1.00 88.88 100 GLU A C 1
ATOM 768 O O . GLU A 1 100 ? -13.547 -4.577 4.689 1.00 88.88 100 GLU A O 1
ATOM 773 N N . ILE A 1 101 ? -11.5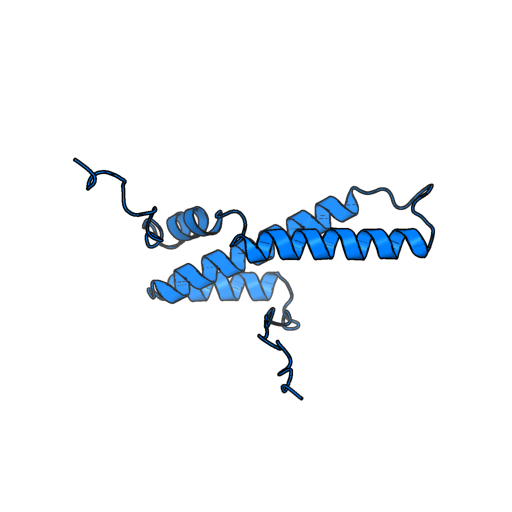34 -3.957 3.910 1.00 86.06 101 ILE A N 1
ATOM 774 C CA . ILE A 1 101 ? -10.748 -4.703 4.904 1.00 86.06 101 ILE A CA 1
ATOM 775 C C . ILE A 1 101 ? -11.129 -4.276 6.328 1.00 86.06 101 ILE A C 1
ATOM 777 O O . ILE A 1 101 ? -11.373 -5.116 7.191 1.00 86.06 101 ILE A O 1
ATOM 781 N N . TYR A 1 102 ? -11.229 -2.968 6.577 1.00 87.25 102 TYR A N 1
ATOM 782 C CA . TYR A 1 102 ? -11.674 -2.438 7.862 1.00 87.25 102 TYR A CA 1
ATOM 783 C C . TYR A 1 102 ? -13.082 -2.922 8.210 1.00 87.25 102 TYR A C 1
ATOM 785 O O . TYR A 1 102 ? -13.312 -3.349 9.339 1.00 87.25 102 TYR A O 1
ATOM 793 N N . LYS A 1 103 ? -14.011 -2.881 7.247 1.00 86.62 103 LYS A N 1
ATOM 794 C CA . LYS A 1 103 ? -15.393 -3.326 7.448 1.00 86.62 103 LYS A CA 1
ATOM 795 C C . LYS A 1 103 ? -15.458 -4.787 7.870 1.00 86.62 103 LYS A C 1
ATOM 797 O O . LYS A 1 103 ? -16.165 -5.108 8.823 1.00 86.62 103 LYS A O 1
ATOM 802 N N . ASP A 1 104 ? -14.686 -5.641 7.212 1.00 83.19 104 ASP A N 1
ATOM 803 C CA . ASP A 1 104 ? -14.641 -7.068 7.519 1.00 83.19 104 ASP A CA 1
ATOM 804 C C . ASP A 1 1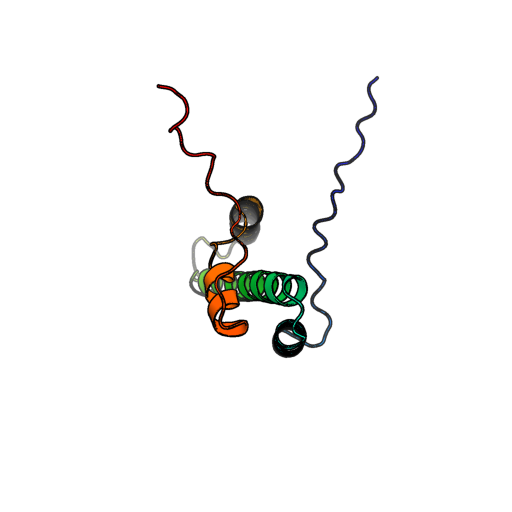04 ? -13.963 -7.344 8.872 1.00 83.19 104 ASP A C 1
ATOM 806 O O . ASP A 1 104 ? -14.376 -8.244 9.602 1.00 83.19 104 ASP A O 1
ATOM 810 N N . MET A 1 105 ? -12.958 -6.548 9.249 1.00 76.12 105 MET A N 1
ATOM 811 C CA . MET A 1 105 ? -12.222 -6.711 10.511 1.00 76.12 105 MET A CA 1
ATOM 812 C C . MET A 1 105 ? -12.966 -6.148 11.730 1.00 76.12 105 MET A C 1
ATOM 814 O O . MET A 1 105 ? -12.905 -6.737 12.808 1.00 76.12 105 MET A O 1
ATOM 818 N N . ALA A 1 106 ? -13.651 -5.013 11.578 1.00 75.88 106 ALA A N 1
ATOM 819 C CA . ALA A 1 106 ? -14.340 -4.309 12.662 1.00 75.88 106 ALA A CA 1
ATOM 820 C C . ALA A 1 106 ? -15.852 -4.596 12.715 1.00 75.88 106 ALA A C 1
ATOM 822 O O . ALA A 1 106 ? -16.515 -4.207 13.676 1.00 75.88 106 ALA A O 1
ATOM 823 N N . GLY A 1 107 ? -16.421 -5.234 11.685 1.00 70.75 107 GLY A N 1
ATOM 824 C CA . GLY A 1 107 ? -17.868 -5.443 11.555 1.00 70.75 107 GLY A CA 1
ATOM 825 C C . GLY A 1 107 ? -18.667 -4.145 11.375 1.00 70.75 107 GLY A C 1
ATOM 826 O O . GLY A 1 107 ? -19.886 -4.143 11.543 1.00 70.75 107 GLY A O 1
ATOM 827 N N . MET A 1 108 ? -17.994 -3.030 11.071 1.00 67.62 108 MET A N 1
ATOM 828 C CA . MET A 1 108 ? -18.569 -1.689 10.959 1.00 67.62 108 MET A CA 1
ATOM 829 C C . MET A 1 108 ? -17.948 -0.946 9.771 1.00 67.62 108 MET A C 1
ATOM 831 O O . MET A 1 108 ? -16.761 -1.123 9.507 1.00 67.62 108 MET A O 1
ATOM 835 N N . PRO A 1 109 ? -18.704 -0.104 9.046 1.00 65.56 109 PRO A N 1
ATOM 836 C CA . PRO A 1 109 ? -18.154 0.674 7.940 1.00 65.56 109 PRO A CA 1
ATOM 837 C C . PRO A 1 109 ? -17.010 1.585 8.407 1.00 65.56 109 PRO A C 1
ATOM 839 O O . PRO A 1 109 ? -17.054 2.141 9.504 1.00 65.56 109 PRO A O 1
ATOM 842 N N . ALA A 1 110 ? -15.990 1.737 7.558 1.00 67.31 110 ALA A N 1
ATOM 843 C CA . ALA A 1 110 ? -14.845 2.600 7.835 1.00 67.31 110 ALA A CA 1
ATOM 844 C C . ALA A 1 110 ? -15.269 4.053 8.101 1.00 67.31 110 ALA A C 1
ATOM 846 O O . ALA A 1 110 ? -16.231 4.515 7.476 1.00 67.31 110 ALA A O 1
ATOM 847 N N . PRO A 1 111 ? -14.541 4.796 8.964 1.00 70.31 111 PRO A N 1
ATOM 848 C CA . PRO A 1 111 ? -14.788 6.213 9.174 1.00 70.31 111 PRO A CA 1
ATOM 849 C C . PRO A 1 111 ? -14.861 6.940 7.830 1.00 70.31 111 PRO A C 1
ATOM 851 O O . PRO A 1 111 ? -13.976 6.841 6.971 1.00 70.31 111 PRO A O 1
ATOM 854 N N . ASN A 1 112 ? -15.969 7.636 7.630 1.00 63.59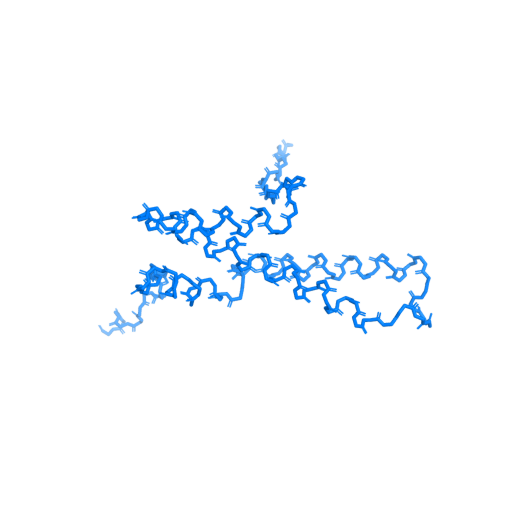 112 ASN A N 1
ATOM 855 C CA . ASN A 1 112 ? -16.259 8.421 6.449 1.00 63.59 112 ASN A CA 1
ATOM 856 C C . ASN A 1 112 ? -15.212 9.535 6.320 1.00 63.59 112 ASN A C 1
ATOM 858 O O . ASN A 1 112 ? -15.207 10.501 7.076 1.00 63.59 112 ASN A O 1
ATOM 862 N N . VAL A 1 113 ? -14.332 9.401 5.325 1.00 58.88 113 VAL A N 1
ATOM 863 C CA . VAL A 1 113 ? -13.515 10.516 4.843 1.00 58.88 113 VAL A CA 1
ATOM 864 C C . VAL A 1 113 ? -14.436 11.284 3.910 1.00 58.88 113 VAL A C 1
ATOM 866 O O . VAL A 1 113 ? -14.703 10.829 2.802 1.00 58.88 113 VAL A O 1
ATOM 869 N N . THR A 1 114 ? -15.021 12.350 4.446 1.00 45.25 114 THR A N 1
ATOM 870 C CA . THR A 1 114 ? -15.927 13.315 3.821 1.00 45.25 114 THR A CA 1
ATOM 871 C C . THR A 1 114 ? -15.839 13.319 2.294 1.00 45.25 114 THR A C 1
ATOM 873 O O . THR A 1 114 ? -14.918 13.888 1.713 1.00 45.25 114 THR A O 1
ATOM 876 N N . SER A 1 115 ? -16.822 12.698 1.641 1.00 49.88 115 SER A N 1
ATOM 877 C CA . SER A 1 115 ? -17.211 13.074 0.285 1.00 49.88 115 SER A CA 1
ATOM 878 C C . SER A 1 115 ? -17.411 14.585 0.275 1.00 49.88 115 SER A C 1
ATOM 880 O O . SER A 1 115 ? -18.124 15.097 1.143 1.00 49.88 115 SER A O 1
ATOM 882 N N . SER A 1 116 ? -16.733 15.269 -0.649 1.00 47.97 116 SER A N 1
ATOM 883 C CA . SER A 1 116 ? -16.816 16.708 -0.912 1.00 47.97 116 SER A CA 1
ATOM 884 C C . SER A 1 116 ? -18.196 17.281 -0.573 1.00 47.97 116 SER A C 1
ATOM 886 O O . SER A 1 116 ? -19.192 16.636 -0.914 1.00 47.97 116 SER A O 1
ATOM 888 N N . PRO A 1 117 ? -18.285 18.465 0.069 1.00 47.81 117 PRO A N 1
ATOM 889 C CA . PRO A 1 117 ? -19.568 19.057 0.425 1.00 47.81 117 PRO A CA 1
ATOM 890 C C . PRO A 1 117 ? -20.445 19.110 -0.825 1.00 47.81 117 PRO A C 1
ATOM 892 O O . PRO A 1 117 ? -20.073 19.698 -1.842 1.00 47.81 117 PRO A O 1
ATOM 895 N N . SER A 1 118 ? -21.567 18.400 -0.762 1.00 50.09 118 SER A N 1
ATOM 896 C CA . SER A 1 118 ? -22.553 18.310 -1.824 1.00 50.09 118 SER A CA 1
ATOM 897 C C . SER A 1 118 ? -22.958 19.720 -2.255 1.00 50.09 118 SER A C 1
ATOM 899 O O . SER A 1 118 ? -23.257 20.577 -1.424 1.00 50.09 118 SER A O 1
ATOM 901 N N . MET A 1 119 ? -22.946 19.955 -3.571 1.00 52.88 119 MET A N 1
ATOM 902 C CA . MET A 1 119 ? -23.297 21.207 -4.261 1.00 52.88 119 MET A CA 1
ATOM 903 C C . MET A 1 119 ? -24.802 21.535 -4.154 1.00 52.88 119 MET A C 1
ATOM 905 O O . MET A 1 119 ? -25.449 21.903 -5.129 1.00 52.88 119 MET A O 1
ATOM 909 N N . GLU A 1 120 ? -25.376 21.380 -2.965 1.00 53.03 120 GLU A N 1
ATOM 910 C CA . GLU A 1 120 ? -26.788 21.617 -2.656 1.00 53.03 120 GLU A CA 1
ATOM 911 C C . GLU A 1 120 ? -27.015 23.007 -2.034 1.00 53.03 120 GLU A C 1
ATOM 913 O O . GLU A 1 120 ? -28.145 23.388 -1.754 1.00 53.03 120 GLU A O 1
ATOM 918 N N . GLN A 1 121 ? -25.949 23.794 -1.841 1.00 50.75 121 GLN A N 1
ATOM 919 C CA . GLN A 1 121 ? -26.007 25.136 -1.242 1.00 50.75 121 GLN A CA 1
ATOM 920 C C . GLN A 1 121 ? -25.914 26.291 -2.255 1.00 50.75 121 GLN A C 1
ATOM 922 O O . GLN A 1 121 ? -25.686 27.428 -1.858 1.00 50.75 121 GLN A O 1
ATOM 927 N N . TYR A 1 122 ? -26.098 26.030 -3.554 1.00 52.19 122 TYR A N 1
ATOM 928 C CA . TYR A 1 122 ? -26.077 27.065 -4.604 1.00 52.19 122 TYR A CA 1
ATOM 929 C C . TYR A 1 122 ? -27.442 27.261 -5.288 1.00 52.19 122 TYR A C 1
ATOM 931 O O . TYR A 1 122 ? -27.527 27.403 -6.509 1.00 52.19 122 TYR A O 1
ATOM 939 N N . ARG A 1 123 ? -28.522 27.243 -4.501 1.00 58.34 123 ARG A N 1
ATOM 940 C CA . ARG A 1 123 ? -29.857 27.676 -4.934 1.00 58.34 123 ARG A CA 1
ATOM 941 C C . ARG A 1 123 ? -30.353 28.826 -4.080 1.00 58.34 123 ARG A C 1
ATOM 943 O O . ARG A 1 123 ? -30.163 28.748 -2.848 1.00 58.34 123 ARG A O 1
#

Secondary structure (DSSP, 8-state):
-----------------TTHHHHHHHHHHHHHTTS-HHHHHHHHHHHHHHHHHHHHHHHHHTS-SSSTT-SHHHHHHHHHHHHHHHHHHHHTTSSSTHHHHHHHHHSSPPP-------S-S--